Protein AF-A0A251Z8E3-F1 (afdb_monomer_lite)

Sequence (50 aa):
MSRVCQLTGQRANNGMAVSHSHVRTKKLQQVNLQSRRLWWAEGNRWVKIR

Secondary structure (DSSP, 8-state):
--SB-TTT--BPEEEEEE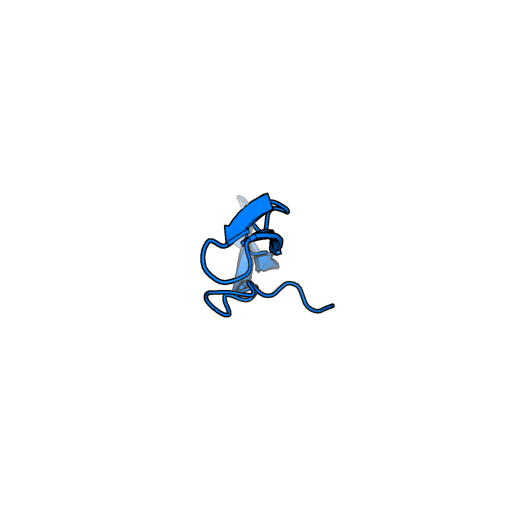-TT--EEEEEE------EEEEETTTTEEEEE-

Foldseek 3Di:
DAQAFPPPRDAWDWDWDQDPVRDTDIDTHGDPDDWDWDQDDVVRDIDTGD

Radius of gyration: 16.98 Å; chains: 1; bounding box: 38×18×45 Å

Structure (mmCIF, N/CA/C/O backbone):
data_AF-A0A251Z8E3-F1
#
_entry.id   AF-A0A251Z8E3-F1
#
loop_
_atom_site.group_PDB
_atom_site.id
_atom_site.type_symbol
_atom_site.label_atom_id
_atom_site.label_alt_id
_atom_site.label_comp_id
_atom_site.label_asym_id
_atom_site.label_entity_id
_atom_site.label_seq_id
_atom_site.pdbx_PDB_ins_code
_atom_site.Cartn_x
_atom_site.Cartn_y
_atom_site.Cartn_z
_atom_site.occupancy
_atom_site.B_iso_or_equiv
_atom_site.auth_seq_id
_atom_site.auth_comp_id
_atom_site.auth_asym_id
_atom_site.auth_atom_id
_atom_site.pdbx_PDB_model_num
ATOM 1 N N . MET A 1 1 ? -1.828 -12.574 4.704 1.00 62.59 1 MET A N 1
ATOM 2 C CA . MET A 1 1 ? -2.888 -11.735 4.101 1.00 62.59 1 MET A CA 1
ATOM 3 C C . MET A 1 1 ? -2.420 -11.246 2.746 1.00 62.59 1 MET A C 1
ATOM 5 O O . MET A 1 1 ? -1.279 -10.807 2.631 1.00 62.59 1 MET A O 1
ATOM 9 N N . SER A 1 2 ? -3.272 -11.348 1.732 1.00 73.44 2 SER A N 1
ATOM 10 C CA . SER A 1 2 ? -3.053 -10.726 0.425 1.00 73.44 2 SER A CA 1
ATOM 11 C C . SER A 1 2 ? -2.920 -9.200 0.581 1.00 73.44 2 SER A C 1
ATOM 13 O O . SER A 1 2 ? -3.600 -8.600 1.413 1.00 73.44 2 SER A O 1
ATOM 15 N N . ARG A 1 3 ? -2.011 -8.558 -0.175 1.00 85.69 3 ARG A N 1
ATOM 16 C CA . ARG A 1 3 ? -1.877 -7.086 -0.211 1.00 85.69 3 ARG A CA 1
ATOM 17 C C . ARG A 1 3 ? -3.045 -6.490 -0.997 1.00 85.69 3 ARG A C 1
ATOM 19 O O . ARG A 1 3 ? -2.917 -6.217 -2.189 1.00 85.69 3 ARG A O 1
ATOM 26 N N . VAL A 1 4 ? -4.176 -6.336 -0.322 1.00 91.38 4 VAL A N 1
ATOM 27 C CA . VAL A 1 4 ? -5.403 -5.754 -0.868 1.00 91.38 4 VAL A CA 1
ATOM 28 C C . VAL A 1 4 ? -5.910 -4.701 0.111 1.00 91.38 4 VAL A C 1
ATOM 30 O O . VAL A 1 4 ? -5.889 -4.940 1.318 1.00 91.38 4 VAL A O 1
ATOM 33 N N . CYS A 1 5 ? -6.338 -3.544 -0.396 1.00 91.94 5 CYS A N 1
ATOM 34 C CA . CYS A 1 5 ? -6.944 -2.509 0.441 1.00 91.94 5 CYS A CA 1
ATOM 35 C C . CYS A 1 5 ? -8.282 -3.000 1.005 1.00 91.94 5 CYS A C 1
ATOM 37 O O . CYS A 1 5 ? -9.153 -3.414 0.240 1.00 91.94 5 CYS A O 1
ATOM 39 N N . GLN A 1 6 ? -8.468 -2.914 2.323 1.00 90.12 6 GLN A N 1
ATOM 40 C 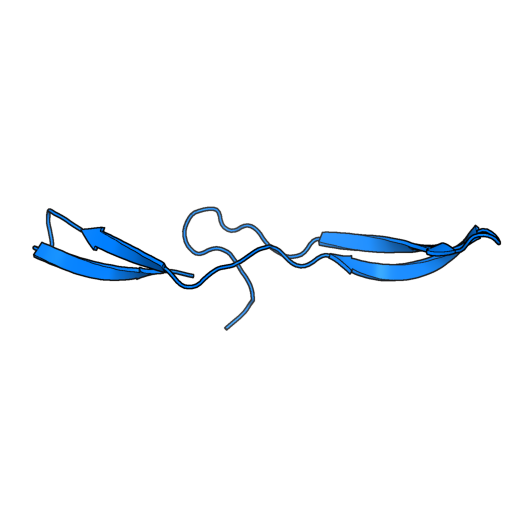CA . GLN A 1 6 ? -9.693 -3.383 2.986 1.00 90.12 6 GLN A CA 1
ATOM 41 C C . GLN A 1 6 ? -10.952 -2.584 2.611 1.00 90.12 6 GLN A C 1
ATOM 43 O O . GLN A 1 6 ? -12.048 -3.130 2.657 1.00 90.12 6 GLN A O 1
ATOM 48 N N . LEU A 1 7 ? -10.803 -1.309 2.237 1.00 89.56 7 LEU A N 1
ATOM 49 C CA . LEU A 1 7 ? -11.929 -0.423 1.919 1.00 89.56 7 LEU A CA 1
ATOM 50 C C . LEU A 1 7 ? -12.297 -0.454 0.433 1.0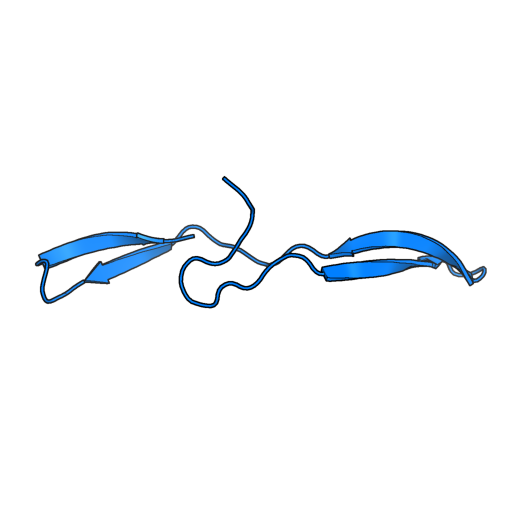0 89.56 7 LEU A C 1
ATOM 52 O O . LEU A 1 7 ? -13.467 -0.531 0.082 1.00 89.56 7 LEU A O 1
ATOM 56 N N . THR A 1 8 ? -11.295 -0.379 -0.445 1.00 91.81 8 THR A N 1
ATOM 57 C CA . THR A 1 8 ? -11.507 -0.230 -1.895 1.00 91.81 8 THR A CA 1
ATOM 58 C C . THR A 1 8 ? -11.273 -1.518 -2.678 1.00 91.81 8 THR A C 1
ATOM 60 O O . THR A 1 8 ? -11.540 -1.559 -3.875 1.00 91.81 8 THR A O 1
ATOM 63 N N . GLY A 1 9 ? -10.714 -2.561 -2.056 1.00 91.38 9 GLY A N 1
ATOM 64 C CA . GLY A 1 9 ? -10.363 -3.806 -2.742 1.00 91.38 9 GLY A CA 1
ATOM 65 C C . GLY A 1 9 ? -9.207 -3.671 -3.741 1.00 91.38 9 GLY A C 1
ATOM 66 O O . GLY A 1 9 ? -8.934 -4.607 -4.493 1.00 91.38 9 GLY A O 1
ATOM 67 N N . GLN A 1 10 ? -8.512 -2.525 -3.772 1.00 93.44 10 GLN A N 1
ATOM 68 C CA . GLN A 1 10 ? -7.400 -2.307 -4.695 1.00 93.44 10 GLN A CA 1
ATOM 69 C C . GLN A 1 10 ? -6.303 -3.350 -4.486 1.00 93.44 10 GLN A C 1
ATOM 71 O O . GLN A 1 10 ? -5.836 -3.576 -3.366 1.00 93.44 10 GLN A O 1
ATOM 76 N N . ARG A 1 11 ? -5.876 -3.959 -5.593 1.00 93.88 11 ARG A N 1
ATOM 77 C CA . ARG A 1 11 ? -4.859 -5.010 -5.655 1.00 93.88 11 ARG A CA 1
ATOM 78 C C . ARG A 1 11 ? -3.712 -4.594 -6.563 1.00 93.88 11 ARG A C 1
ATOM 80 O O . ARG A 1 11 ? -3.839 -3.663 -7.354 1.00 93.88 11 ARG A O 1
ATOM 87 N N . ALA A 1 12 ? -2.592 -5.296 -6.435 1.00 93.56 12 ALA A N 1
ATOM 88 C CA . ALA A 1 12 ? -1.430 -5.044 -7.269 1.00 93.56 12 ALA A CA 1
ATOM 89 C C . ALA A 1 12 ? -1.754 -5.197 -8.764 1.00 93.56 12 ALA A C 1
ATOM 91 O O . ALA A 1 12 ? -2.545 -6.059 -9.155 1.00 93.56 12 ALA A O 1
ATOM 92 N N . ASN A 1 13 ? -1.115 -4.365 -9.581 1.00 93.81 13 ASN A N 1
ATOM 93 C CA . ASN A 1 13 ? -1.255 -4.380 -11.028 1.00 93.81 13 ASN A CA 1
ATOM 94 C C . ASN A 1 13 ? -0.068 -5.101 -11.683 1.00 93.81 13 ASN A C 1
ATOM 96 O O . ASN A 1 13 ? 1.074 -4.989 -11.230 1.00 93.81 13 ASN A O 1
ATOM 100 N N . ASN A 1 14 ? -0.325 -5.811 -12.778 1.00 94.38 14 ASN A N 1
ATOM 101 C CA . ASN A 1 14 ? 0.725 -6.387 -13.609 1.00 94.38 14 ASN A CA 1
ATOM 102 C C . ASN A 1 14 ? 1.220 -5.320 -14.591 1.00 94.38 14 ASN A C 1
ATOM 104 O O . ASN A 1 14 ? 0.437 -4.760 -15.351 1.00 94.38 14 ASN A O 1
ATOM 108 N N . GLY A 1 15 ? 2.521 -5.039 -14.582 1.00 94.06 15 GLY A N 1
ATOM 109 C CA . GLY A 1 15 ? 3.152 -4.085 -15.489 1.00 94.06 15 GLY A CA 1
ATOM 110 C C . GLY A 1 15 ? 4.515 -4.569 -15.979 1.00 94.06 15 GLY A C 1
ATOM 111 O O . GLY A 1 15 ? 4.928 -5.702 -15.722 1.00 94.06 15 GLY A O 1
ATOM 112 N N . MET A 1 16 ? 5.228 -3.688 -16.680 1.00 96.50 16 MET A N 1
ATOM 113 C CA . MET A 1 16 ? 6.580 -3.941 -17.179 1.00 96.50 16 MET A CA 1
ATOM 114 C C . MET A 1 16 ? 7.518 -2.818 -16.735 1.00 96.50 16 MET A C 1
ATOM 116 O O . MET A 1 16 ? 7.115 -1.656 -16.688 1.00 96.50 16 MET A O 1
ATOM 120 N N . ALA A 1 17 ? 8.768 -3.151 -16.423 1.00 96.00 17 ALA A N 1
ATOM 121 C CA . ALA A 1 17 ? 9.850 -2.175 -16.373 1.00 96.00 17 ALA A CA 1
ATOM 122 C C . ALA A 1 17 ? 10.552 -2.165 -17.736 1.00 96.00 17 ALA A C 1
ATOM 124 O O . ALA A 1 17 ? 10.843 -3.227 -18.287 1.00 96.00 17 ALA A O 1
ATOM 125 N N . VAL A 1 18 ? 10.779 -0.973 -18.285 1.00 96.25 18 VAL A N 1
ATOM 126 C CA . VAL A 1 18 ? 11.415 -0.772 -19.592 1.00 96.25 18 VAL A CA 1
ATOM 127 C C . VAL A 1 18 ? 12.775 -0.123 -19.359 1.00 96.25 18 VAL A C 1
ATOM 129 O O . VAL A 1 18 ? 12.851 0.907 -18.691 1.00 96.25 18 VAL A O 1
ATOM 132 N N . SER A 1 19 ? 13.846 -0.742 -19.856 1.00 96.69 19 SER A N 1
ATOM 133 C CA . SER A 1 19 ? 15.196 -0.170 -19.799 1.00 96.69 19 SER A CA 1
ATOM 134 C C . SER A 1 19 ? 15.408 0.897 -20.880 1.00 96.69 19 SER A C 1
ATOM 136 O O . SER A 1 19 ? 14.609 1.032 -21.805 1.00 96.69 19 SER A O 1
ATOM 138 N N . HIS A 1 20 ? 16.538 1.606 -20.813 1.00 96.81 20 HIS A N 1
ATOM 139 C CA . HIS A 1 20 ? 16.964 2.535 -21.866 1.00 96.81 20 HIS A CA 1
ATOM 140 C C . HIS A 1 20 ? 17.041 1.866 -23.255 1.00 96.81 20 HIS A C 1
ATOM 142 O O . HIS A 1 20 ? 16.616 2.439 -24.253 1.00 96.81 20 HIS A O 1
ATOM 148 N N . SER A 1 21 ? 17.491 0.609 -23.306 1.00 97.81 21 SER A N 1
ATOM 149 C CA . SER A 1 21 ? 17.537 -0.227 -24.513 1.00 97.81 21 SER A CA 1
ATOM 150 C C . SER A 1 21 ? 16.211 -0.933 -24.847 1.00 97.81 21 SER A C 1
ATOM 152 O O . SER A 1 21 ? 16.201 -1.868 -25.640 1.00 97.81 21 SER A O 1
ATOM 154 N N . HIS A 1 22 ? 15.088 -0.519 -24.247 1.00 96.06 22 HIS A N 1
ATOM 155 C CA . HIS A 1 22 ? 13.752 -1.102 -24.444 1.00 96.06 22 HIS A CA 1
ATOM 156 C C . HIS A 1 22 ? 13.591 -2.577 -24.038 1.00 96.06 22 HIS A C 1
ATOM 158 O O . HIS A 1 22 ? 12.611 -3.228 -24.414 1.00 96.06 22 HIS A O 1
ATOM 164 N N . VAL A 1 23 ? 14.478 -3.107 -23.195 1.00 96.81 23 VAL A N 1
ATOM 165 C CA . VAL A 1 23 ? 14.292 -4.439 -22.605 1.00 96.81 23 VAL A CA 1
ATOM 166 C C . VAL A 1 23 ? 13.126 -4.379 -21.622 1.00 96.81 23 VAL A C 1
ATOM 168 O O . VAL A 1 23 ? 13.108 -3.543 -20.717 1.00 96.81 23 VAL A O 1
ATOM 171 N N . ARG A 1 24 ? 12.141 -5.263 -21.809 1.00 97.00 24 ARG A N 1
ATOM 172 C CA . ARG A 1 24 ? 10.918 -5.318 -21.000 1.00 97.00 24 ARG A CA 1
ATOM 173 C C . ARG A 1 24 ? 10.984 -6.476 -20.014 1.00 97.00 24 ARG A C 1
ATOM 175 O O . ARG A 1 24 ? 10.964 -7.635 -20.419 1.00 97.00 24 ARG A O 1
ATOM 182 N N . THR A 1 25 ? 10.978 -6.174 -18.722 1.00 97.06 25 THR A N 1
ATOM 183 C CA . THR A 1 25 ? 10.911 -7.180 -17.652 1.00 97.06 25 THR A CA 1
ATOM 184 C C . THR A 1 25 ? 9.572 -7.104 -16.926 1.00 97.06 25 THR A C 1
ATOM 186 O O . THR A 1 25 ? 9.041 -6.016 -16.692 1.00 97.06 25 THR A O 1
ATOM 189 N N . LYS A 1 26 ? 8.987 -8.262 -16.590 1.00 96.19 26 LYS A N 1
ATOM 190 C CA . LYS A 1 26 ? 7.721 -8.317 -15.842 1.00 96.19 26 LYS A CA 1
ATOM 191 C C . LYS A 1 26 ? 7.918 -7.687 -14.463 1.00 96.19 26 LYS A C 1
ATOM 193 O O . LYS A 1 26 ? 8.827 -8.072 -13.733 1.00 96.19 26 LYS A O 1
ATOM 198 N N . LYS A 1 27 ? 7.051 -6.742 -14.096 1.00 95.00 27 LYS A N 1
ATOM 199 C CA . LYS A 1 27 ? 7.071 -6.058 -12.799 1.00 95.00 27 LYS A CA 1
ATOM 200 C C . LYS A 1 27 ? 5.668 -5.999 -12.216 1.00 95.00 27 LYS A C 1
ATOM 202 O O . LYS A 1 27 ? 4.744 -5.483 -12.835 1.00 95.00 27 LYS A O 1
ATOM 207 N N . LEU A 1 28 ? 5.527 -6.458 -10.980 1.00 93.75 28 LEU A N 1
ATOM 208 C CA . LEU A 1 28 ? 4.275 -6.349 -10.243 1.00 93.75 28 LEU A CA 1
ATOM 209 C C . LEU A 1 28 ? 4.247 -5.016 -9.476 1.00 93.75 28 LEU A C 1
ATOM 211 O O . LEU A 1 28 ? 5.062 -4.778 -8.583 1.00 93.75 28 LEU A O 1
ATOM 215 N N . GLN A 1 29 ? 3.341 -4.120 -9.863 1.00 93.19 29 GLN A N 1
ATOM 216 C CA . GLN A 1 29 ? 3.155 -2.802 -9.260 1.00 93.19 29 GLN A CA 1
ATOM 217 C C . GLN A 1 29 ? 2.273 -2.931 -8.015 1.00 93.19 29 GLN A C 1
ATOM 219 O O . GLN A 1 29 ? 1.088 -3.243 -8.099 1.00 93.19 29 GLN A O 1
ATOM 224 N N . GLN A 1 30 ? 2.869 -2.719 -6.846 1.00 93.31 30 GLN A N 1
ATOM 225 C CA . GLN A 1 30 ? 2.188 -2.848 -5.559 1.00 93.31 30 GLN A CA 1
ATOM 226 C C . GLN A 1 30 ? 1.325 -1.618 -5.258 1.00 93.31 30 GLN A C 1
ATOM 228 O O . GLN A 1 30 ? 1.697 -0.497 -5.597 1.00 93.31 30 GLN A O 1
ATOM 233 N N . VAL A 1 31 ? 0.206 -1.827 -4.561 1.00 92.62 31 VAL A N 1
ATOM 234 C CA . VAL A 1 31 ? -0.619 -0.735 -4.021 1.00 92.62 31 VAL A CA 1
ATOM 235 C C . VAL A 1 31 ? 0.105 -0.099 -2.831 1.00 92.62 31 VAL A C 1
ATOM 237 O O . VAL A 1 31 ? 0.7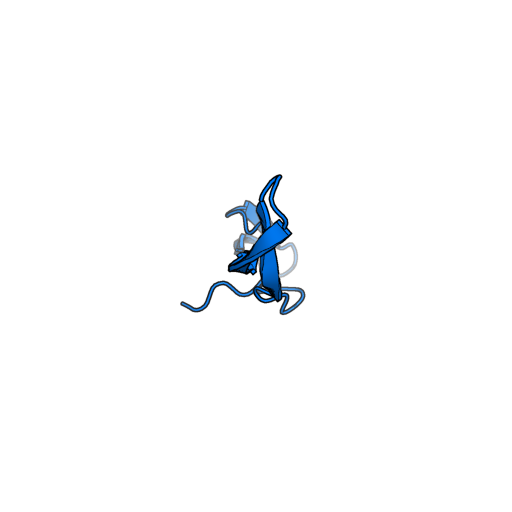32 -0.804 -2.034 1.00 92.62 31 VAL A O 1
ATOM 240 N N . ASN A 1 32 ? 0.002 1.224 -2.688 1.00 92.50 32 ASN A N 1
ATOM 241 C CA . ASN A 1 32 ? 0.568 1.978 -1.565 1.00 92.50 32 ASN A CA 1
ATOM 242 C C . ASN A 1 32 ? -0.270 1.799 -0.281 1.00 92.50 32 ASN A C 1
ATOM 244 O O . ASN A 1 32 ? -0.939 2.720 0.179 1.00 92.50 32 ASN A O 1
ATOM 248 N N . LEU A 1 33 ? -0.275 0.584 0.270 1.00 92.25 33 LEU A N 1
ATOM 249 C CA . LEU A 1 33 ? -0.995 0.262 1.503 1.00 92.25 33 LEU A CA 1
ATOM 250 C C . LEU A 1 33 ? -0.206 0.736 2.725 1.00 92.25 33 LEU A C 1
ATOM 252 O O . LEU A 1 33 ? 0.971 0.400 2.884 1.00 92.25 33 LEU A O 1
ATOM 256 N N . GLN A 1 34 ? -0.876 1.454 3.622 1.00 92.12 34 GLN A N 1
ATOM 257 C CA . GLN A 1 34 ? -0.298 1.976 4.857 1.00 92.12 34 GLN A CA 1
ATOM 258 C C . GLN A 1 34 ? -1.165 1.578 6.045 1.00 92.12 34 GLN A C 1
ATOM 260 O O . GLN A 1 34 ? -2.382 1.726 6.011 1.00 92.12 34 GLN A O 1
ATOM 265 N N . SER A 1 35 ? -0.530 1.119 7.120 1.00 92.50 35 SER A N 1
ATOM 266 C CA . SER A 1 35 ? -1.237 0.804 8.360 1.00 92.50 35 SER A CA 1
ATOM 267 C C . SER A 1 35 ? -1.617 2.097 9.074 1.00 92.50 35 SER A C 1
ATOM 269 O O . SER A 1 35 ? -0.740 2.826 9.539 1.00 92.50 35 SER A O 1
ATOM 271 N N . ARG A 1 36 ? -2.915 2.384 9.185 1.00 92.62 36 ARG A N 1
ATOM 272 C CA . ARG A 1 36 ? -3.425 3.576 9.880 1.00 92.62 36 ARG A CA 1
ATOM 273 C C . ARG A 1 36 ? -4.505 3.203 10.889 1.00 92.62 36 ARG A C 1
ATOM 275 O O . ARG A 1 36 ? -5.146 2.159 10.785 1.00 92.62 36 ARG A O 1
ATOM 282 N N . ARG A 1 37 ? -4.679 4.056 11.899 1.00 93.81 37 ARG A N 1
ATOM 283 C CA . ARG A 1 37 ? -5.771 3.960 12.874 1.00 93.81 37 ARG A CA 1
ATOM 284 C C . ARG A 1 37 ? -6.860 4.958 12.505 1.00 93.81 37 ARG A C 1
ATOM 286 O O . ARG A 1 37 ? -6.568 6.144 12.402 1.00 93.81 37 ARG A O 1
ATOM 293 N N . LEU A 1 38 ? -8.087 4.477 12.356 1.00 93.75 38 LEU A N 1
ATOM 294 C CA . LEU A 1 38 ? -9.285 5.299 12.203 1.00 93.75 38 LEU A CA 1
ATOM 295 C C . LEU A 1 38 ? -10.125 5.224 13.479 1.00 93.75 38 LEU A C 1
ATOM 297 O O . LEU A 1 38 ? -10.223 4.159 14.089 1.00 93.75 38 LEU A O 1
ATOM 301 N N . TRP A 1 39 ? -10.717 6.341 13.890 1.00 95.31 39 TRP A N 1
ATOM 302 C CA . TRP A 1 39 ? -11.727 6.349 14.946 1.00 95.31 39 TRP A CA 1
ATOM 303 C C . TRP A 1 39 ? -13.078 5.943 14.354 1.00 95.31 39 TRP A C 1
ATOM 305 O O . TRP A 1 39 ? -13.486 6.495 13.334 1.00 95.31 39 TRP A O 1
ATOM 315 N N . TRP A 1 40 ? -13.763 4.984 14.975 1.00 96.06 40 TRP A N 1
ATOM 316 C CA . TRP A 1 40 ? -15.114 4.569 14.601 1.00 96.06 40 TRP A CA 1
ATOM 317 C C . TRP A 1 40 ? -16.091 4.989 15.697 1.00 96.06 40 TRP A C 1
ATOM 319 O O . TRP A 1 40 ? -16.014 4.491 16.821 1.00 96.06 40 TRP A O 1
ATOM 329 N N . ALA A 1 41 ? -16.989 5.918 15.357 1.00 95.94 41 ALA A N 1
ATOM 330 C CA . ALA A 1 41 ? -17.880 6.571 16.311 1.00 95.94 41 ALA A CA 1
ATOM 331 C C . ALA A 1 41 ? -18.932 5.618 16.901 1.00 95.94 41 ALA A C 1
ATOM 333 O O . ALA A 1 41 ? -19.084 5.571 18.116 1.00 95.94 41 ALA A O 1
ATOM 334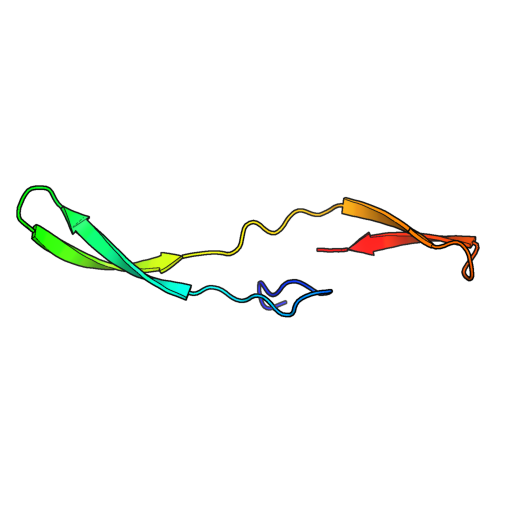 N N . GLU A 1 42 ? -19.602 4.813 16.071 1.00 95.88 42 GLU A N 1
ATOM 335 C CA . GLU A 1 42 ? -20.673 3.908 16.528 1.00 95.88 42 GLU A CA 1
ATOM 336 C C . GLU A 1 42 ? -20.150 2.814 17.464 1.00 95.88 42 GLU A C 1
ATOM 338 O O . GLU A 1 42 ? -20.807 2.442 18.429 1.00 95.88 42 GLU A O 1
ATOM 343 N N . GLY A 1 43 ? -18.938 2.316 17.202 1.00 92.50 43 GLY A N 1
ATOM 344 C CA . GLY A 1 43 ? -18.282 1.320 18.048 1.00 92.50 43 GLY A CA 1
ATOM 345 C C . GLY A 1 43 ? -17.404 1.903 19.155 1.00 92.50 43 GLY A C 1
ATOM 346 O O . GLY A 1 43 ? -16.717 1.128 19.818 1.00 92.50 43 GLY A O 1
ATOM 347 N N . ASN A 1 44 ? -17.361 3.235 19.300 1.00 95.62 44 ASN A N 1
ATOM 348 C CA . ASN A 1 44 ? -16.553 3.984 20.269 1.00 95.62 44 ASN A CA 1
ATOM 349 C C . ASN A 1 44 ? -15.104 3.467 20.413 1.00 95.62 44 ASN A C 1
ATOM 351 O O . ASN A 1 44 ? -14.603 3.245 21.519 1.00 95.62 44 ASN A O 1
ATOM 355 N N . ARG A 1 45 ? -14.430 3.190 19.287 1.00 96.44 45 ARG A N 1
ATOM 356 C CA . ARG A 1 45 ? -13.102 2.552 19.296 1.00 96.44 45 ARG A CA 1
ATOM 357 C C . ARG A 1 45 ? -12.224 2.941 18.117 1.00 96.44 45 ARG A C 1
ATOM 359 O O . ARG A 1 45 ? -12.690 3.326 17.049 1.00 96.4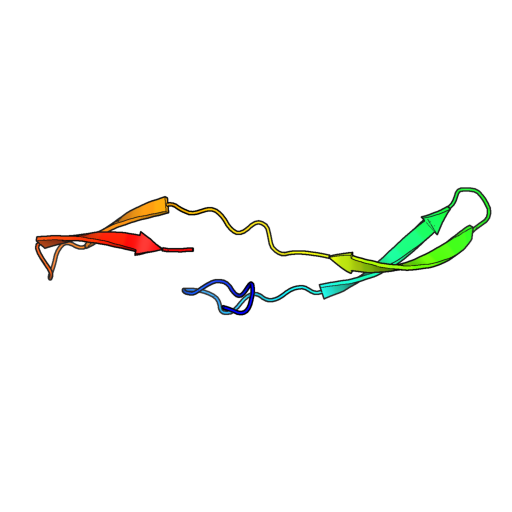4 45 ARG A O 1
ATOM 366 N N . TRP A 1 46 ? -10.921 2.728 18.287 1.00 96.12 46 TRP A N 1
ATOM 367 C CA . TRP A 1 46 ? -9.946 2.828 17.204 1.00 96.12 46 TRP A CA 1
ATOM 368 C C . TRP A 1 46 ? -9.828 1.509 16.442 1.00 96.12 46 TRP A C 1
ATOM 370 O O . TRP A 1 46 ? -9.565 0.461 17.031 1.00 96.12 46 TRP A O 1
ATOM 380 N N . VAL A 1 47 ? -9.939 1.572 15.119 1.00 94.25 47 VAL A N 1
ATOM 381 C CA . VAL A 1 47 ? -9.769 0.434 14.215 1.00 94.25 47 VAL A CA 1
ATOM 382 C C . VAL A 1 47 ? -8.466 0.601 13.443 1.00 94.25 47 VAL A C 1
ATOM 384 O O . VAL A 1 47 ? -8.190 1.662 12.886 1.00 94.25 47 VAL A O 1
ATOM 387 N N . LYS A 1 48 ? -7.635 -0.446 13.423 1.00 92.62 48 LYS A N 1
ATOM 388 C CA . LYS A 1 48 ? -6.438 -0.504 12.575 1.00 92.62 48 LYS A CA 1
ATOM 389 C C . LYS A 1 48 ? -6.840 -1.045 11.205 1.00 92.62 48 LYS A C 1
ATOM 391 O O . LYS A 1 48 ? -7.326 -2.169 11.129 1.00 92.62 48 LYS A O 1
ATOM 396 N N . ILE A 1 49 ? -6.618 -0.257 10.160 1.00 91.12 49 ILE A N 1
ATOM 397 C CA . ILE A 1 49 ? -6.931 -0.596 8.767 1.00 91.12 49 ILE A CA 1
ATOM 398 C C . ILE A 1 49 ? -5.628 -0.626 7.969 1.00 91.12 49 ILE A C 1
ATOM 400 O O . ILE A 1 49 ? -4.667 0.085 8.298 1.00 91.12 49 ILE A O 1
ATOM 404 N N . ARG A 1 50 ? -5.596 -1.476 6.944 1.00 86.06 50 ARG A N 1
ATOM 405 C CA . ARG A 1 50 ? -4.490 -1.587 5.996 1.00 86.06 50 ARG A CA 1
ATOM 406 C C . ARG A 1 50 ? -4.980 -1.646 4.554 1.00 86.06 50 ARG A C 1
ATOM 408 O O . ARG A 1 50 ? -6.027 -2.280 4.296 1.00 86.06 50 ARG A O 1
#

pLDDT: mean 92.79, std 5.77, range [62.59, 97.81]